Protein AF-N4UFU7-F1 (afdb_monomer_lite)

Organism: Fusarium oxysporum f. sp. cubense (strain race 1) (NCBI:txid1229664)

Sequence (137 aa):
KPHSFTDSETTKALRSRLFYPVKPLDLPCSACSAIASLGHKDTCKGASRRWIARHNAVNRAFVKALGSRPDLEVEIEPLVQQDSSLRADFAVTIGNSRYFYDIQIVAISKDSAKEDPYSTLKLYLTNISLINYLIWP

Secondary structure (DSSP, 8-state):
---PPPHHHHHHHHHHHTT-----TTSBPTTT--B--TTHHHHHHHHHHHHHHHHHHHHHHHHHHHHT-TT-EEEES-BSSTT---B-SEEEEETTEEEEE------TTSHHHHH-HHHHHHHH-SSS---------

pLDDT: mean 71.92, std 16.78, range [27.5, 94.0]

Foldseek 3Di:
DDPDDDPVRVVVVVCVVVVPDDDPLCAAAPQPRHSDDPPRNVVSVVVVVVQVVVQVVVLVVVQVVQVVDPQKDKAAQDDPDPPDPDTARMWIDHPNDIDGEHADADDCPPPVNVVPVVVVVVVVPPDDDYDDDHDDD

Structure (mmCIF, N/CA/C/O backbone):
data_AF-N4UFU7-F1
#
_entry.id   AF-N4UFU7-F1
#
loop_
_atom_site.group_PDB
_atom_site.id
_atom_site.type_symbol
_atom_site.label_atom_id
_atom_site.label_alt_id
_atom_site.label_comp_id
_atom_site.label_asym_id
_atom_site.label_entity_id
_atom_site.label_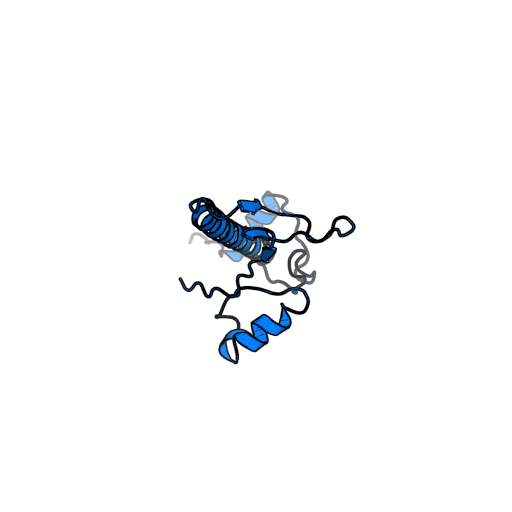seq_id
_atom_site.pdbx_PDB_ins_code
_atom_site.Cartn_x
_atom_site.Cartn_y
_atom_site.Cartn_z
_atom_site.occupancy
_atom_site.B_iso_or_equiv
_atom_site.auth_seq_id
_atom_site.auth_comp_id
_atom_site.auth_asym_id
_atom_site.auth_atom_id
_atom_site.pdbx_PDB_model_num
ATOM 1 N N . LYS A 1 1 ? 16.492 -8.832 -52.754 1.00 46.94 1 LYS A N 1
ATOM 2 C CA . LYS A 1 1 ? 16.335 -9.195 -51.322 1.00 46.94 1 LYS A CA 1
ATOM 3 C C . LYS A 1 1 ? 15.643 -8.028 -50.633 1.00 46.94 1 LYS A C 1
ATOM 5 O O . LYS A 1 1 ? 16.128 -6.920 -50.829 1.00 46.94 1 LYS A O 1
ATOM 10 N N . PRO A 1 2 ? 14.524 -8.215 -49.917 1.00 52.69 2 PRO A N 1
ATOM 11 C CA . PRO A 1 2 ? 13.937 -7.117 -49.164 1.00 52.69 2 PRO A CA 1
ATOM 12 C C . PRO A 1 2 ? 14.887 -6.784 -48.011 1.00 52.69 2 PRO A C 1
ATOM 14 O O . PRO A 1 2 ? 15.274 -7.675 -47.257 1.00 52.69 2 PRO A O 1
ATOM 17 N N . HIS A 1 3 ? 15.310 -5.527 -47.913 1.00 55.19 3 HIS A N 1
ATOM 18 C CA . HIS A 1 3 ? 16.053 -5.038 -46.758 1.00 55.19 3 HIS A CA 1
ATOM 19 C C . HIS A 1 3 ? 15.073 -4.956 -45.583 1.00 55.19 3 HIS A C 1
ATOM 21 O O . HIS A 1 3 ? 14.279 -4.022 -45.505 1.00 55.19 3 HIS A O 1
ATOM 27 N N . SER A 1 4 ? 15.067 -5.966 -44.708 1.00 71.31 4 SER A N 1
ATOM 28 C CA . SER A 1 4 ? 14.365 -5.850 -43.432 1.00 71.31 4 SER A CA 1
ATOM 29 C C . SER A 1 4 ? 15.160 -4.890 -42.560 1.00 71.31 4 SER A C 1
ATOM 31 O O . SER A 1 4 ? 16.314 -5.169 -42.229 1.00 71.31 4 SER A O 1
ATOM 33 N N . PHE A 1 5 ? 14.560 -3.760 -42.207 1.00 68.06 5 PHE A N 1
ATOM 34 C CA . PHE A 1 5 ? 15.121 -2.888 -41.186 1.00 68.06 5 PHE A CA 1
ATOM 35 C C . PHE A 1 5 ?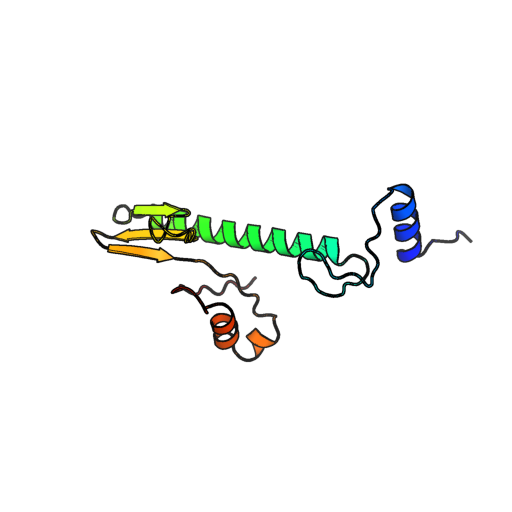 15.269 -3.664 -39.879 1.00 68.06 5 PHE A C 1
ATOM 37 O O . PHE A 1 5 ? 14.400 -4.457 -39.513 1.00 68.06 5 PHE A O 1
ATOM 44 N N . THR A 1 6 ? 16.364 -3.425 -39.168 1.00 75.62 6 THR A N 1
ATOM 45 C CA . THR A 1 6 ? 16.523 -3.940 -37.807 1.00 75.62 6 THR A CA 1
ATOM 46 C C . THR A 1 6 ? 15.490 -3.289 -36.883 1.00 75.62 6 THR A C 1
ATOM 48 O O . THR A 1 6 ? 15.051 -2.159 -37.121 1.00 75.62 6 THR A O 1
ATOM 51 N N . ASP A 1 7 ? 15.108 -3.957 -35.792 1.00 69.31 7 ASP A N 1
ATOM 52 C CA . ASP A 1 7 ? 14.133 -3.410 -34.832 1.00 69.31 7 ASP A CA 1
ATOM 53 C C . ASP A 1 7 ? 14.543 -2.021 -34.319 1.00 69.31 7 ASP A C 1
ATOM 55 O O . ASP A 1 7 ? 13.706 -1.138 -34.121 1.00 69.31 7 ASP A O 1
ATOM 59 N N . SER A 1 8 ? 15.849 -1.781 -34.184 1.00 72.38 8 SER A N 1
ATOM 60 C CA . SER A 1 8 ? 16.413 -0.481 -33.810 1.00 72.38 8 SER A CA 1
ATOM 61 C C . SER A 1 8 ? 16.126 0.609 -34.851 1.00 72.38 8 SER A C 1
ATOM 63 O O . SER A 1 8 ? 15.718 1.718 -34.493 1.00 72.38 8 SER A O 1
ATOM 65 N N . GLU A 1 9 ? 16.286 0.299 -36.139 1.00 75.81 9 GLU A N 1
ATOM 66 C CA . GLU A 1 9 ? 16.033 1.221 -37.252 1.00 75.81 9 GLU A CA 1
ATOM 67 C C . GLU A 1 9 ? 14.541 1.492 -37.429 1.00 75.81 9 GLU A C 1
ATOM 69 O O . GLU A 1 9 ? 14.139 2.652 -37.533 1.00 75.81 9 GLU A O 1
ATOM 74 N N . THR A 1 10 ? 13.711 0.449 -37.358 1.00 76.50 10 THR A N 1
ATOM 75 C CA . THR A 1 10 ? 12.248 0.572 -37.406 1.00 76.50 10 THR A CA 1
ATOM 76 C C . THR A 1 10 ? 11.744 1.447 -36.262 1.00 76.50 10 THR A C 1
ATOM 78 O O . THR A 1 10 ? 10.945 2.363 -36.466 1.00 76.50 10 THR A O 1
ATOM 81 N N . THR A 1 11 ? 12.282 1.248 -35.057 1.00 69.19 11 THR A N 1
ATOM 82 C CA . THR A 1 11 ? 11.910 2.057 -33.896 1.00 69.19 11 THR A CA 1
ATOM 83 C C . THR A 1 11 ? 12.391 3.505 -34.039 1.00 69.19 11 THR A C 1
ATOM 85 O O . THR A 1 11 ? 11.661 4.424 -33.672 1.00 69.19 11 THR A O 1
ATOM 88 N N . LYS A 1 12 ? 13.583 3.760 -34.599 1.00 68.06 12 LYS A N 1
ATOM 89 C CA . LYS A 1 12 ? 14.055 5.130 -34.894 1.00 68.06 12 LYS A CA 1
ATOM 90 C C . LYS A 1 12 ? 13.181 5.832 -35.940 1.00 68.06 12 LYS A C 1
ATOM 92 O O . LYS A 1 12 ? 12.830 6.990 -35.730 1.00 68.06 12 LYS A O 1
ATOM 97 N N . ALA A 1 13 ? 12.781 5.136 -37.003 1.00 73.00 13 ALA A N 1
ATOM 98 C CA . ALA A 1 13 ? 11.922 5.679 -38.057 1.00 73.00 13 ALA A CA 1
ATOM 99 C C . ALA A 1 13 ? 10.492 5.976 -37.566 1.00 73.00 13 ALA A C 1
ATOM 101 O O . ALA A 1 13 ? 9.894 6.988 -37.934 1.00 73.00 13 ALA A O 1
ATOM 102 N N . LEU A 1 14 ? 9.941 5.127 -36.694 1.00 69.25 14 LEU A N 1
ATOM 103 C CA . LEU A 1 14 ? 8.663 5.398 -36.029 1.00 69.25 14 LEU A CA 1
ATOM 104 C C . LEU A 1 14 ? 8.779 6.588 -35.068 1.00 69.25 14 LEU A C 1
ATOM 106 O O . LEU A 1 14 ? 7.911 7.457 -35.060 1.00 69.25 14 LEU A O 1
ATOM 110 N N . ARG A 1 15 ? 9.878 6.684 -34.310 1.00 67.50 15 ARG A N 1
ATOM 111 C CA . ARG A 1 15 ? 10.141 7.806 -33.393 1.00 67.50 15 ARG A CA 1
ATOM 112 C C . ARG A 1 15 ? 10.251 9.150 -34.112 1.00 67.50 15 ARG A C 1
ATOM 114 O O . ARG A 1 15 ? 9.698 10.125 -33.611 1.00 67.50 15 ARG A O 1
ATOM 121 N N . SER A 1 16 ? 10.912 9.206 -35.273 1.00 67.00 16 SER A N 1
ATOM 122 C CA . SER A 1 16 ? 11.008 10.439 -36.068 1.00 67.00 16 SER A CA 1
ATOM 123 C C . SER A 1 16 ? 9.663 10.851 -36.664 1.00 67.00 16 SER A C 1
ATOM 125 O O . SER A 1 16 ? 9.373 12.038 -36.746 1.00 67.00 16 SER A O 1
ATOM 127 N N . ARG A 1 17 ? 8.825 9.881 -37.055 1.00 71.12 17 ARG A N 1
ATOM 128 C CA . ARG A 1 17 ? 7.488 10.144 -37.612 1.00 71.12 17 ARG A CA 1
ATOM 129 C C . ARG A 1 17 ? 6.476 10.606 -36.567 1.00 71.12 17 ARG A C 1
ATOM 131 O O . ARG A 1 17 ? 5.613 11.412 -36.883 1.00 71.12 17 ARG A O 1
ATOM 138 N N . LEU A 1 18 ? 6.572 10.101 -35.339 1.00 69.69 18 LEU A N 1
ATOM 139 C CA . LEU A 1 18 ? 5.617 10.400 -34.268 1.00 69.69 18 LEU A CA 1
ATOM 140 C C . LEU A 1 18 ? 5.965 11.664 -33.464 1.00 69.69 18 LEU A C 1
ATOM 142 O O . LEU A 1 18 ? 5.297 11.935 -32.470 1.00 69.69 18 LEU A O 1
ATOM 146 N N . PHE A 1 19 ? 7.015 12.407 -33.847 1.00 57.56 19 PHE A N 1
ATOM 147 C CA . PHE A 1 19 ? 7.537 13.560 -33.095 1.00 57.56 19 PHE A CA 1
ATOM 148 C C . PHE A 1 19 ? 7.715 13.270 -31.597 1.00 57.56 19 PHE A C 1
ATOM 150 O O . PHE A 1 19 ? 7.531 14.143 -30.748 1.00 57.56 19 PHE A O 1
ATOM 157 N N . TYR A 1 20 ? 8.053 12.026 -31.246 1.00 58.09 20 TYR A N 1
ATOM 158 C CA . TYR A 1 20 ? 8.202 11.657 -29.847 1.00 58.09 20 TYR A CA 1
ATOM 159 C C . TYR A 1 20 ? 9.465 12.340 -29.301 1.00 58.09 20 TYR A C 1
ATOM 161 O O . TYR A 1 20 ? 10.552 12.085 -29.830 1.00 58.09 20 TYR A O 1
ATOM 169 N N . PRO A 1 21 ? 9.368 13.207 -28.274 1.00 54.56 21 PRO A N 1
ATOM 170 C CA . PRO A 1 21 ? 10.509 13.980 -27.809 1.00 54.56 21 PRO A CA 1
ATOM 171 C C . PRO A 1 21 ? 11.609 13.045 -27.297 1.00 54.56 21 PRO A C 1
ATOM 173 O O . PRO A 1 21 ? 11.436 12.315 -26.314 1.00 54.56 21 PRO A O 1
ATOM 176 N N . VAL A 1 22 ? 12.756 13.074 -27.978 1.00 56.97 22 VAL A N 1
ATOM 177 C CA . VAL A 1 22 ? 13.955 12.336 -27.583 1.00 56.97 22 VAL A CA 1
ATOM 178 C C . VAL A 1 22 ? 14.562 13.077 -26.404 1.00 56.97 22 VAL A C 1
ATOM 180 O O . VAL A 1 22 ? 15.184 14.121 -26.573 1.00 56.97 22 VAL A O 1
ATOM 183 N N . LYS A 1 23 ? 14.380 12.547 -25.193 1.00 57.06 23 LYS A N 1
ATOM 184 C CA . LYS A 1 23 ? 15.264 12.930 -24.091 1.00 57.06 23 LYS A CA 1
ATOM 185 C C . LYS A 1 23 ? 16.648 12.348 -24.437 1.00 57.06 23 LYS A C 1
ATOM 187 O O . LYS A 1 23 ? 16.693 11.143 -24.697 1.00 57.06 23 LYS A O 1
ATOM 192 N N . PRO A 1 24 ? 17.725 13.155 -24.506 1.00 59.88 24 PRO A N 1
ATOM 193 C CA . PRO A 1 24 ? 19.091 12.658 -24.656 1.00 59.88 24 PRO A CA 1
ATOM 194 C C . PRO A 1 24 ? 19.345 11.439 -23.766 1.00 59.88 24 PRO A C 1
ATOM 196 O O . PRO A 1 24 ? 18.906 11.430 -22.616 1.00 59.88 24 PRO A O 1
ATOM 199 N N . LEU A 1 25 ? 20.027 10.417 -24.291 1.00 59.16 25 LEU A N 1
ATOM 200 C CA . LEU A 1 25 ? 20.348 9.192 -23.539 1.00 59.16 25 LEU A CA 1
ATOM 201 C C . LEU A 1 25 ? 21.243 9.472 -22.321 1.00 59.16 25 LEU A C 1
ATOM 203 O O . LEU A 1 25 ? 21.246 8.700 -21.367 1.00 59.16 25 LEU A O 1
ATOM 207 N N . ASP A 1 26 ? 21.926 10.615 -22.339 1.00 61.12 26 ASP A N 1
ATOM 208 C CA . ASP A 1 26 ? 22.783 11.101 -21.259 1.00 61.12 26 ASP A CA 1
ATOM 209 C C . ASP A 1 26 ? 21.995 11.791 -20.136 1.00 61.12 26 ASP A C 1
ATOM 211 O O . ASP A 1 26 ? 22.538 12.070 -19.069 1.00 61.12 26 ASP A O 1
ATOM 215 N N . LEU A 1 27 ? 20.703 12.081 -20.346 1.00 66.44 27 LEU A N 1
ATOM 216 C CA . LEU A 1 27 ? 19.875 12.686 -19.310 1.00 66.44 27 LEU A CA 1
ATOM 217 C C . LEU A 1 27 ? 19.276 11.617 -18.395 1.00 66.44 27 LEU A C 1
ATOM 219 O O . LEU A 1 27 ? 18.687 10.641 -18.872 1.00 66.44 27 LEU A O 1
ATOM 223 N N . PRO A 1 28 ? 19.296 11.851 -17.074 1.00 68.06 28 PRO A N 1
ATOM 224 C CA . PRO A 1 28 ? 18.707 10.929 -16.127 1.00 68.06 28 PRO A CA 1
ATOM 225 C C . PRO A 1 28 ? 17.200 10.783 -16.366 1.00 68.06 28 PRO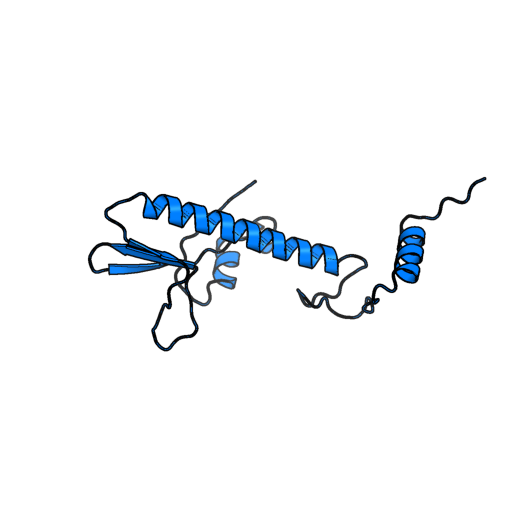 A C 1
ATOM 227 O O . PRO A 1 28 ? 16.482 11.719 -16.769 1.00 68.06 28 PRO A O 1
ATOM 230 N N . CYS A 1 29 ? 16.699 9.579 -16.108 1.00 71.00 29 CYS A N 1
ATOM 231 C CA . CYS A 1 29 ? 15.280 9.278 -16.127 1.00 71.00 29 CYS A CA 1
ATOM 232 C C . CYS A 1 29 ? 14.535 10.235 -15.189 1.00 71.00 29 CYS A C 1
ATOM 234 O O . CYS A 1 29 ? 14.895 10.387 -14.032 1.00 71.00 29 CYS A O 1
ATOM 236 N N . SER A 1 30 ? 13.449 10.857 -15.651 1.00 68.44 30 SER A N 1
ATOM 237 C CA . SER A 1 30 ? 12.667 11.772 -14.801 1.00 68.44 30 SER A CA 1
ATOM 238 C C . SER A 1 30 ? 11.908 11.070 -13.668 1.00 68.44 30 SER A C 1
ATOM 240 O O . SER A 1 30 ? 11.310 11.751 -12.850 1.00 68.44 30 SER A O 1
ATOM 242 N N . ALA A 1 31 ? 11.846 9.735 -13.676 1.00 65.38 31 ALA A N 1
ATOM 243 C CA . ALA A 1 31 ? 11.107 8.952 -12.689 1.00 65.38 31 ALA A CA 1
ATOM 244 C C . ALA A 1 31 ? 12.015 8.290 -11.640 1.00 65.38 31 ALA A C 1
ATOM 246 O O . ALA A 1 31 ? 11.601 8.157 -10.498 1.00 65.38 31 ALA A O 1
ATOM 247 N N . CYS A 1 32 ? 13.235 7.880 -12.006 1.00 68.94 32 CYS A N 1
ATOM 248 C CA . CYS A 1 32 ? 14.165 7.216 -11.081 1.00 68.94 32 CYS A CA 1
ATOM 249 C C . CYS A 1 32 ? 15.567 7.835 -11.044 1.00 68.94 32 CYS A C 1
ATOM 251 O O . CYS A 1 32 ? 16.448 7.298 -10.383 1.00 68.94 32 CYS A O 1
ATOM 253 N N . SER A 1 33 ? 15.799 8.916 -11.790 1.00 66.19 33 SER A N 1
ATOM 254 C CA . SER A 1 33 ? 17.078 9.630 -11.885 1.00 66.19 33 SER A CA 1
ATOM 255 C C . SER A 1 33 ? 18.279 8.804 -12.368 1.00 66.19 33 SER A C 1
ATOM 257 O O . SER A 1 33 ? 19.387 9.324 -12.431 1.00 66.19 33 SER A O 1
ATOM 259 N N . ALA A 1 34 ? 18.076 7.549 -12.777 1.00 70.00 34 ALA A N 1
ATOM 260 C CA . ALA A 1 34 ? 19.123 6.719 -13.358 1.00 70.00 34 ALA A CA 1
ATOM 261 C C . ALA A 1 34 ? 19.451 7.170 -14.789 1.00 70.00 34 ALA A C 1
ATOM 263 O O . ALA A 1 34 ? 18.544 7.500 -15.562 1.00 70.00 34 ALA A O 1
ATOM 264 N N . ILE A 1 35 ? 20.738 7.146 -15.149 1.00 65.44 35 ILE A N 1
ATOM 265 C CA . ILE A 1 35 ? 21.174 7.268 -16.546 1.00 65.44 35 ILE A CA 1
ATOM 266 C C . ILE A 1 35 ? 20.667 6.029 -17.280 1.00 65.44 35 ILE A C 1
ATOM 268 O O . ILE A 1 35 ? 20.855 4.896 -16.837 1.00 65.44 35 ILE A O 1
ATOM 272 N N . ALA A 1 36 ? 19.926 6.259 -18.353 1.00 59.50 36 ALA A N 1
ATOM 273 C CA . ALA A 1 36 ? 18.920 5.326 -18.816 1.00 59.50 36 ALA A CA 1
ATOM 274 C C . ALA A 1 36 ? 19.072 5.062 -20.316 1.00 59.50 36 ALA A C 1
ATOM 276 O O . ALA A 1 36 ? 19.039 5.982 -21.128 1.00 59.50 36 ALA A O 1
ATOM 277 N N . SER A 1 37 ? 19.188 3.788 -20.693 1.00 65.25 37 SER A N 1
ATOM 278 C CA . SER A 1 37 ? 19.250 3.357 -22.091 1.00 65.25 37 SER A CA 1
ATOM 279 C C . SER A 1 37 ? 17.901 3.516 -22.819 1.00 65.25 37 SER A C 1
ATOM 281 O O . SER A 1 37 ? 16.857 3.812 -22.225 1.00 65.25 37 SER A O 1
ATOM 283 N N . LEU A 1 38 ? 17.909 3.325 -24.144 1.00 64.19 38 LEU A N 1
ATOM 284 C CA . LEU A 1 38 ? 16.716 3.401 -24.997 1.00 64.19 38 LEU A CA 1
ATOM 285 C C . LEU A 1 38 ? 15.555 2.555 -24.438 1.00 64.19 38 LEU A C 1
ATOM 287 O O . LEU A 1 38 ? 15.704 1.362 -24.203 1.00 64.19 38 LEU A O 1
ATOM 291 N N . GLY A 1 39 ? 14.377 3.168 -24.268 1.00 64.25 39 GLY A N 1
ATOM 292 C CA . GLY A 1 39 ? 13.162 2.489 -23.785 1.00 64.25 39 GLY A CA 1
ATOM 293 C C . GLY A 1 39 ? 13.014 2.409 -22.259 1.00 64.25 39 GLY A C 1
ATOM 294 O O . GLY A 1 39 ? 11.950 2.041 -21.766 1.00 64.25 39 GLY A O 1
ATOM 295 N N . HIS A 1 40 ? 14.019 2.830 -21.485 1.00 73.19 40 HIS A N 1
ATOM 296 C CA . HIS A 1 40 ? 13.959 2.799 -20.022 1.00 73.19 40 HIS A CA 1
ATOM 297 C C . HIS A 1 40 ? 12.821 3.650 -19.439 1.00 73.19 40 HIS A C 1
ATOM 299 O O . HIS A 1 40 ? 12.184 3.230 -18.481 1.00 73.19 40 HIS A O 1
ATOM 305 N N . LYS A 1 41 ? 12.537 4.841 -19.988 1.00 68.75 41 LYS A N 1
ATOM 306 C CA . LYS A 1 41 ? 11.530 5.760 -19.419 1.00 68.75 41 LYS A CA 1
ATOM 307 C C . LYS A 1 41 ? 10.131 5.137 -19.377 1.00 68.75 41 LYS A C 1
ATOM 309 O O . LYS A 1 41 ? 9.432 5.288 -18.376 1.00 68.75 41 LYS A O 1
ATOM 314 N N . ASP A 1 42 ? 9.740 4.429 -20.433 1.00 71.75 42 ASP A N 1
ATOM 315 C CA . ASP A 1 42 ? 8.424 3.789 -20.524 1.00 71.75 42 ASP A CA 1
ATOM 316 C C . ASP A 1 42 ? 8.356 2.555 -19.617 1.00 71.75 42 ASP A C 1
ATOM 318 O O . ASP A 1 42 ? 7.392 2.393 -18.866 1.00 71.75 42 ASP A O 1
ATOM 322 N N . THR A 1 43 ? 9.431 1.761 -19.572 1.00 71.50 43 THR A N 1
ATOM 323 C CA . THR A 1 43 ? 9.571 0.631 -18.642 1.00 71.50 43 THR A CA 1
ATOM 324 C C . THR A 1 43 ? 9.554 1.081 -17.179 1.00 71.50 43 THR A C 1
ATOM 326 O O . THR A 1 43 ? 8.861 0.485 -16.360 1.00 71.50 43 THR A O 1
ATOM 329 N N . CYS A 1 44 ? 10.257 2.164 -16.843 1.00 70.00 44 CYS A N 1
ATOM 330 C CA . CYS A 1 44 ? 10.334 2.730 -15.498 1.00 70.00 44 CYS A CA 1
ATOM 331 C C . CYS A 1 44 ? 8.971 3.269 -15.039 1.00 70.00 44 CYS A C 1
ATOM 333 O O . CYS A 1 44 ? 8.493 2.919 -13.959 1.00 70.00 44 CYS A O 1
ATOM 335 N N . LYS A 1 45 ? 8.280 4.039 -15.892 1.00 74.31 45 LYS A N 1
ATOM 336 C CA . LYS A 1 45 ? 6.900 4.480 -15.627 1.00 74.31 45 LYS A CA 1
ATOM 337 C C . LYS A 1 45 ? 5.948 3.294 -15.468 1.00 74.31 45 LYS A C 1
ATOM 339 O O . LYS A 1 45 ? 5.113 3.297 -14.567 1.00 74.31 45 LYS A O 1
ATOM 344 N N . GLY A 1 46 ? 6.075 2.278 -16.321 1.00 73.19 46 GLY A N 1
ATOM 345 C CA . GLY A 1 46 ? 5.292 1.047 -16.230 1.00 73.19 46 GLY A CA 1
ATOM 346 C C . GLY A 1 46 ? 5.530 0.301 -14.916 1.00 73.19 46 GLY A C 1
ATOM 347 O O . GLY A 1 46 ? 4.573 -0.125 -14.273 1.00 73.19 46 GLY A O 1
ATOM 348 N N . ALA A 1 47 ? 6.784 0.193 -14.476 1.00 74.88 47 ALA A N 1
ATOM 349 C CA . ALA A 1 47 ? 7.149 -0.425 -13.206 1.00 74.88 47 ALA A CA 1
ATOM 350 C C . ALA A 1 47 ? 6.550 0.328 -12.008 1.00 74.88 47 ALA A C 1
ATOM 352 O O . ALA A 1 47 ? 5.957 -0.310 -11.139 1.00 74.88 47 ALA A O 1
ATOM 353 N N . SER A 1 48 ? 6.622 1.663 -12.006 1.00 74.62 48 SER A N 1
ATOM 354 C CA . SER A 1 48 ? 5.999 2.509 -10.977 1.00 74.62 48 SER A CA 1
ATOM 355 C C . SER A 1 48 ? 4.480 2.313 -10.922 1.00 74.62 48 SER A C 1
ATOM 357 O O . SER A 1 48 ? 3.940 2.004 -9.862 1.00 74.62 48 SER A O 1
ATOM 359 N N . ARG A 1 49 ? 3.785 2.360 -12.068 1.00 77.31 49 ARG A N 1
ATOM 360 C CA . ARG A 1 49 ? 2.332 2.106 -12.132 1.00 77.31 49 ARG A CA 1
ATOM 361 C C . ARG A 1 49 ? 1.958 0.724 -11.602 1.00 77.31 49 ARG A C 1
ATOM 363 O O . ARG A 1 49 ? 0.986 0.593 -10.867 1.00 77.31 49 ARG A O 1
ATOM 370 N N . ARG A 1 50 ? 2.729 -0.310 -11.957 1.00 80.19 50 ARG A N 1
ATOM 371 C CA . ARG A 1 50 ? 2.514 -1.676 -11.455 1.00 80.19 50 ARG A CA 1
ATOM 372 C C . ARG A 1 50 ? 2.755 -1.775 -9.951 1.00 80.19 50 ARG A C 1
ATOM 374 O O . ARG A 1 50 ? 2.038 -2.511 -9.285 1.00 80.19 50 ARG A O 1
ATOM 381 N N . TRP A 1 51 ? 3.749 -1.062 -9.423 1.00 81.19 51 TRP A N 1
ATOM 382 C CA . TRP A 1 51 ? 3.993 -1.001 -7.984 1.00 81.19 51 TRP A CA 1
ATOM 383 C C . TRP A 1 51 ? 2.809 -0.361 -7.249 1.00 81.19 51 TRP A C 1
ATOM 385 O O . TRP A 1 51 ? 2.273 -1.002 -6.351 1.00 81.19 51 TRP A O 1
ATOM 395 N N . ILE A 1 52 ? 2.320 0.798 -7.709 1.00 81.75 52 ILE A N 1
ATOM 396 C CA . ILE A 1 52 ? 1.133 1.468 -7.141 1.00 81.75 52 ILE A CA 1
ATOM 397 C C . ILE A 1 52 ? -0.093 0.551 -7.216 1.00 81.75 52 ILE A C 1
ATOM 399 O O . ILE A 1 52 ? -0.824 0.395 -6.246 1.00 81.75 52 ILE A O 1
ATOM 403 N N . ALA A 1 53 ? -0.317 -0.107 -8.357 1.00 83.75 53 ALA A N 1
ATOM 404 C CA . ALA A 1 53 ? -1.450 -1.013 -8.522 1.00 83.75 53 ALA A CA 1
ATOM 405 C C . ALA A 1 53 ? -1.414 -2.186 -7.529 1.00 83.75 53 ALA A C 1
ATOM 407 O O . ALA A 1 53 ? -2.457 -2.549 -6.986 1.00 83.75 53 ALA A O 1
ATOM 408 N N . ARG A 1 54 ? -0.22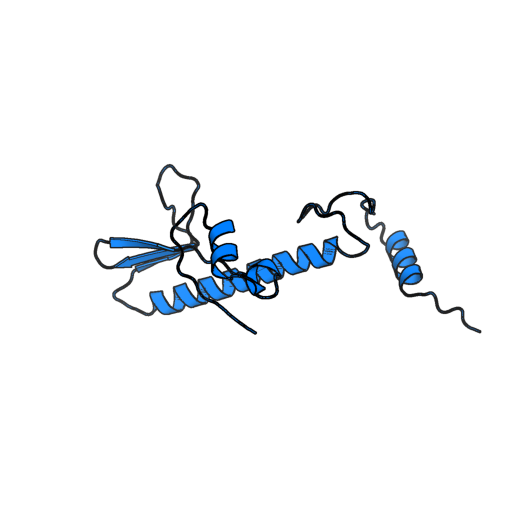7 -2.759 -7.277 1.00 84.31 54 ARG A N 1
ATOM 409 C CA . ARG A 1 54 ? -0.043 -3.811 -6.266 1.00 84.31 54 ARG A CA 1
ATOM 410 C C . ARG A 1 54 ? -0.273 -3.278 -4.858 1.00 84.31 54 ARG A C 1
ATOM 412 O O . ARG A 1 54 ? -1.017 -3.904 -4.116 1.00 84.31 54 ARG A O 1
ATOM 419 N N . HIS A 1 55 ? 0.314 -2.132 -4.518 1.00 87.50 55 HIS A N 1
ATOM 420 C CA . HIS A 1 55 ? 0.135 -1.493 -3.211 1.00 87.50 55 HIS A CA 1
ATOM 421 C C . HIS A 1 55 ? -1.348 -1.238 -2.930 1.00 87.50 55 HIS A C 1
ATOM 423 O O . HIS A 1 55 ? -1.886 -1.777 -1.967 1.00 87.50 55 HIS A O 1
ATOM 429 N N . ASN A 1 56 ? -2.055 -0.605 -3.866 1.00 88.62 56 ASN A N 1
ATOM 430 C CA . ASN A 1 56 ? -3.489 -0.353 -3.748 1.00 88.62 56 ASN A CA 1
ATOM 431 C C . ASN A 1 56 ? -4.317 -1.643 -3.644 1.00 88.62 56 ASN A C 1
ATOM 433 O O . ASN A 1 56 ? -5.344 -1.667 -2.970 1.00 88.62 56 ASN A O 1
ATOM 437 N N . ALA A 1 57 ? -3.923 -2.716 -4.337 1.00 88.31 57 ALA A N 1
ATOM 438 C CA . ALA A 1 57 ? -4.612 -4.001 -4.237 1.00 88.31 57 ALA A CA 1
ATOM 439 C C . ALA A 1 57 ? -4.449 -4.628 -2.846 1.00 88.31 57 ALA A C 1
ATOM 441 O O . ALA A 1 57 ? -5.432 -5.108 -2.286 1.00 88.31 57 ALA A O 1
ATOM 442 N N . VAL A 1 58 ? -3.239 -4.572 -2.286 1.00 89.12 58 VAL A N 1
ATOM 443 C CA . VAL A 1 58 ? -2.938 -5.056 -0.935 1.00 89.12 58 VAL A CA 1
ATOM 444 C C . VAL A 1 58 ? -3.658 -4.209 0.114 1.00 89.12 58 VAL A C 1
ATOM 446 O O . VAL A 1 58 ? -4.342 -4.772 0.965 1.00 89.12 58 VAL A O 1
ATOM 449 N N . ASN A 1 59 ? -3.610 -2.877 0.005 1.00 91.50 59 ASN A N 1
ATOM 450 C CA . ASN A 1 59 ? -4.311 -1.977 0.923 1.00 91.50 59 ASN A CA 1
ATOM 451 C C . ASN A 1 59 ? -5.823 -2.260 0.944 1.00 91.50 59 ASN A C 1
ATOM 453 O O . ASN A 1 59 ? -6.409 -2.513 1.994 1.00 91.50 59 ASN A O 1
ATOM 457 N N . ARG A 1 60 ? -6.454 -2.370 -0.235 1.00 91.94 60 ARG A N 1
ATOM 458 C CA . ARG A 1 60 ? -7.876 -2.746 -0.335 1.00 91.94 60 ARG A CA 1
ATOM 459 C C . ARG A 1 60 ? -8.185 -4.105 0.291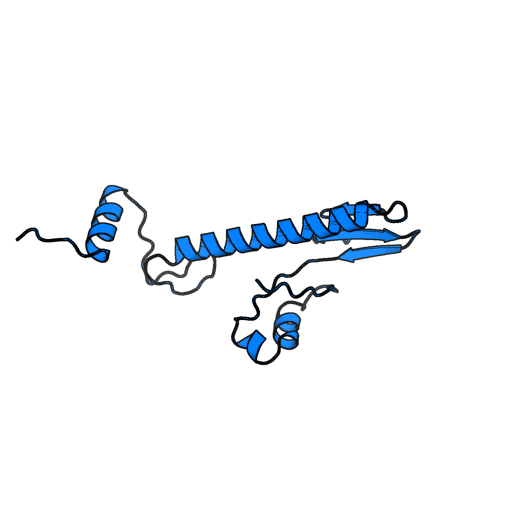 1.00 91.94 60 ARG A C 1
ATOM 461 O O . ARG A 1 60 ? -9.262 -4.267 0.860 1.00 91.94 60 ARG A O 1
ATOM 468 N N . ALA A 1 61 ? -7.287 -5.081 0.164 1.00 92.38 61 ALA A N 1
ATOM 469 C CA . ALA A 1 61 ? -7.482 -6.397 0.763 1.00 92.38 61 ALA A CA 1
ATOM 470 C C . ALA A 1 61 ? -7.472 -6.320 2.298 1.00 92.38 61 ALA A C 1
ATOM 472 O O . ALA A 1 61 ? -8.373 -6.875 2.926 1.00 92.38 61 ALA A O 1
ATOM 473 N N . PHE A 1 62 ? -6.526 -5.580 2.888 1.00 91.69 62 PHE A N 1
ATOM 474 C CA . PHE A 1 62 ? -6.476 -5.355 4.335 1.00 91.69 62 PHE A CA 1
ATOM 475 C C . PHE A 1 62 ? -7.702 -4.613 4.840 1.00 91.69 62 PHE A C 1
ATOM 477 O O . PHE A 1 62 ? -8.373 -5.103 5.745 1.00 91.69 62 PHE A O 1
ATOM 484 N N . VAL A 1 63 ? -8.047 -3.488 4.216 1.00 92.56 63 VAL A N 1
ATOM 485 C CA . VAL A 1 63 ? -9.216 -2.695 4.605 1.00 92.56 63 VAL A CA 1
ATOM 486 C C . VAL A 1 63 ? -10.494 -3.527 4.529 1.00 92.56 63 VAL A C 1
ATOM 488 O O . VAL A 1 63 ? -11.306 -3.488 5.447 1.00 92.56 63 VAL A O 1
ATOM 491 N N . LYS A 1 64 ? -10.666 -4.337 3.478 1.00 94.00 64 LYS A N 1
ATOM 492 C CA . LYS A 1 64 ? -11.832 -5.218 3.345 1.00 94.00 64 LYS A CA 1
ATOM 493 C C . LYS A 1 64 ? -11.863 -6.310 4.416 1.00 94.00 64 LYS A C 1
ATOM 495 O O . LYS A 1 64 ? -12.927 -6.592 4.959 1.00 94.00 64 LYS A O 1
ATOM 500 N N . ALA A 1 65 ? -10.725 -6.941 4.701 1.00 92.94 65 ALA A N 1
ATOM 501 C CA . ALA A 1 65 ? -10.640 -7.992 5.710 1.00 92.94 65 ALA A CA 1
ATOM 502 C C . ALA A 1 65 ? -10.905 -7.438 7.117 1.00 92.94 65 ALA A C 1
ATOM 504 O O . ALA A 1 65 ? -11.707 -7.995 7.861 1.00 92.94 65 ALA A O 1
ATOM 505 N N . LEU A 1 66 ? -10.286 -6.311 7.460 1.00 91.69 66 LEU A N 1
ATOM 506 C CA . LEU A 1 66 ? -10.434 -5.669 8.763 1.00 91.69 66 LEU A CA 1
ATOM 507 C C . LEU A 1 66 ? -11.815 -5.026 8.924 1.00 91.69 66 LEU A C 1
ATOM 509 O O . LEU A 1 66 ? -12.432 -5.193 9.964 1.00 91.69 66 LEU A O 1
ATOM 513 N N . GLY A 1 67 ? -12.353 -4.393 7.881 1.00 90.81 67 GLY A N 1
ATOM 514 C CA . GLY A 1 67 ? -13.695 -3.806 7.899 1.00 90.81 67 GLY A CA 1
ATOM 515 C C . GLY A 1 67 ? -14.830 -4.835 7.918 1.00 90.81 67 GLY A C 1
ATOM 516 O O . GLY A 1 67 ? -15.974 -4.478 8.172 1.00 90.81 67 GLY A O 1
ATOM 517 N N . SER A 1 68 ? -14.543 -6.119 7.669 1.00 91.88 68 SER A N 1
ATOM 518 C CA . SER A 1 68 ? -15.530 -7.194 7.852 1.00 91.88 68 SER A CA 1
ATOM 519 C C . SER A 1 68 ? -15.781 -7.538 9.325 1.00 91.88 68 SER A C 1
ATOM 521 O O . SER A 1 68 ? -16.741 -8.242 9.641 1.00 91.88 68 SER A O 1
ATOM 523 N N . ARG A 1 69 ? -14.925 -7.047 10.227 1.00 91.88 69 ARG A N 1
ATOM 524 C CA . ARG A 1 69 ? -15.026 -7.271 11.662 1.00 91.88 69 ARG A CA 1
ATOM 525 C C . ARG A 1 69 ? -15.815 -6.137 12.327 1.00 91.88 69 ARG A C 1
ATOM 527 O O . ARG A 1 69 ? -15.404 -4.988 12.212 1.00 91.88 69 ARG A O 1
ATOM 534 N N . PRO A 1 70 ? -16.910 -6.434 13.048 1.00 89.06 70 PRO A N 1
ATOM 535 C CA . PRO A 1 70 ? -17.761 -5.406 13.650 1.00 89.06 70 PRO A CA 1
ATOM 536 C C . PRO A 1 70 ? -17.122 -4.715 14.863 1.00 89.06 70 PRO A C 1
ATOM 538 O O . PRO A 1 70 ? -17.597 -3.669 15.287 1.00 89.06 70 PRO A O 1
ATOM 541 N N . ASP A 1 71 ? -16.076 -5.306 15.444 1.00 91.88 71 ASP A N 1
ATOM 542 C CA . ASP A 1 71 ? -15.326 -4.755 16.575 1.00 91.88 71 ASP A CA 1
ATOM 543 C C . ASP A 1 71 ? -14.236 -3.753 16.161 1.00 91.88 71 ASP A C 1
ATOM 545 O O . ASP A 1 71 ? -13.613 -3.140 17.028 1.00 91.88 71 ASP A O 1
ATOM 549 N N . LEU A 1 72 ? -14.000 -3.596 14.854 1.00 92.31 72 LEU A N 1
ATOM 550 C CA . LEU A 1 72 ? -12.960 -2.739 14.298 1.00 92.31 72 LEU A CA 1
ATOM 551 C C . LEU A 1 72 ? -13.579 -1.621 13.461 1.00 92.31 72 LEU A C 1
ATOM 553 O O . LEU A 1 72 ? -14.384 -1.869 12.566 1.00 92.31 72 LEU A O 1
ATOM 557 N N . GLU A 1 73 ? -13.126 -0.393 13.688 1.00 93.50 73 GLU A N 1
ATOM 558 C CA . GLU A 1 73 ? -13.386 0.721 12.778 1.00 93.50 73 GLU A CA 1
ATOM 559 C C . GLU A 1 73 ? -12.137 0.961 11.930 1.00 93.50 73 GLU A C 1
ATOM 561 O O . GLU A 1 73 ? -11.041 1.135 12.464 1.00 93.50 73 GLU A O 1
ATOM 566 N N . VAL A 1 74 ? -12.286 0.930 10.606 1.00 93.38 74 VAL A N 1
ATOM 567 C CA . VAL A 1 74 ? -11.168 1.062 9.666 1.00 93.38 74 VAL A CA 1
ATOM 568 C C . VAL A 1 74 ?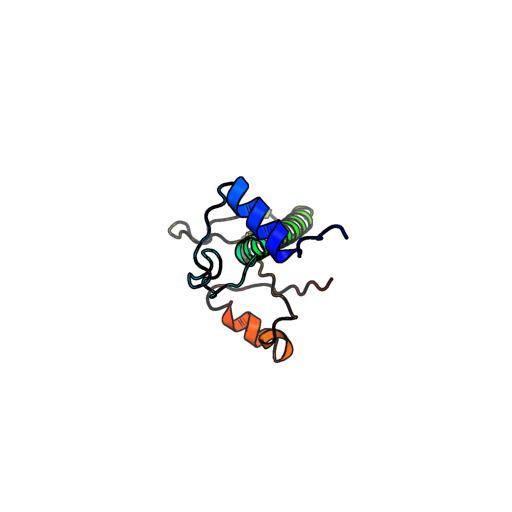 -11.324 2.341 8.858 1.00 93.38 74 VAL A C 1
ATOM 570 O O . VAL A 1 74 ? -12.328 2.529 8.174 1.00 93.38 74 VAL A O 1
ATOM 573 N N . GLU A 1 75 ? -10.304 3.194 8.894 1.00 92.56 75 GLU A N 1
ATOM 574 C CA . GLU A 1 75 ? -10.242 4.444 8.135 1.00 92.56 75 GLU A CA 1
ATOM 575 C C . GLU A 1 75 ? -9.108 4.365 7.106 1.00 92.56 75 GLU A C 1
ATOM 577 O O . GLU A 1 75 ? -7.999 3.948 7.434 1.00 92.56 75 GLU A O 1
ATOM 582 N N . ILE A 1 76 ? -9.377 4.753 5.859 1.00 92.38 76 ILE A N 1
ATOM 583 C CA . ILE A 1 76 ? -8.397 4.742 4.761 1.00 92.38 76 ILE A CA 1
ATOM 584 C C . ILE A 1 76 ? -7.764 6.126 4.643 1.00 92.38 76 ILE A C 1
ATOM 586 O O . ILE A 1 76 ? -8.473 7.128 4.708 1.00 92.38 76 ILE A O 1
ATOM 590 N N . GLU A 1 77 ? -6.450 6.181 4.428 1.00 90.50 77 GLU A N 1
ATOM 591 C CA . GLU A 1 77 ? -5.691 7.434 4.331 1.00 90.50 77 GLU A CA 1
ATOM 592 C C . GLU A 1 77 ? -5.962 8.449 5.466 1.00 90.50 77 GLU A C 1
ATOM 594 O O . GLU A 1 77 ? -6.243 9.625 5.202 1.00 90.50 77 GLU A O 1
ATOM 599 N N . PRO A 1 78 ? -5.906 8.048 6.746 1.00 91.25 78 PRO A N 1
ATOM 600 C CA . PRO A 1 78 ? -6.114 8.974 7.846 1.00 91.25 78 PRO A CA 1
ATOM 601 C C . PRO A 1 78 ? -4.913 9.899 8.053 1.00 91.25 78 PRO A C 1
ATOM 603 O O . PRO A 1 78 ? -3.758 9.524 7.838 1.00 91.25 78 PRO A O 1
ATOM 606 N N . LEU A 1 79 ? -5.181 11.099 8.566 1.00 89.25 79 LEU A N 1
ATOM 607 C CA . LEU A 1 79 ? -4.139 11.977 9.102 1.00 89.25 79 LEU A CA 1
ATOM 608 C C . LEU A 1 79 ? -3.602 11.384 10.410 1.00 89.25 79 LEU A C 1
ATOM 610 O O . LEU A 1 79 ? -4.377 11.106 11.326 1.00 89.25 79 LEU A O 1
ATOM 614 N N . VAL A 1 80 ? -2.283 11.197 10.504 1.00 83.62 80 VAL A N 1
ATOM 615 C CA . VAL A 1 80 ? -1.649 10.633 11.712 1.00 83.62 80 VAL A CA 1
ATOM 616 C C . VAL A 1 80 ? -1.629 11.656 12.848 1.00 83.62 80 VAL A C 1
ATOM 618 O O . VAL A 1 80 ? -1.863 11.315 14.006 1.00 83.62 80 VAL A O 1
ATOM 621 N N . GLN A 1 81 ? -1.401 12.927 12.516 1.00 80.56 81 GLN A N 1
ATOM 622 C CA . GLN A 1 81 ? -1.507 14.066 13.428 1.00 80.56 81 GLN A CA 1
ATOM 623 C C . GLN A 1 81 ? -2.230 15.212 12.716 1.00 80.56 81 GLN A C 1
ATOM 625 O O . GLN A 1 81 ? -1.976 15.448 11.533 1.00 80.56 81 GLN A O 1
ATOM 630 N N . GLN A 1 82 ? -3.104 15.928 13.434 1.00 72.06 82 GLN A N 1
ATOM 631 C CA . GLN A 1 82 ? -3.945 17.003 12.879 1.00 72.06 82 GLN A CA 1
ATOM 632 C C . GLN A 1 82 ? -3.140 18.135 12.217 1.00 72.06 82 GLN A C 1
ATOM 634 O O . GLN A 1 82 ? -3.609 18.700 11.234 1.00 72.06 82 GLN A O 1
ATOM 639 N N . ASP A 1 83 ? -1.913 18.388 12.681 1.00 71.25 83 ASP A N 1
ATOM 640 C CA . ASP A 1 83 ? -1.033 19.442 12.152 1.00 71.25 83 ASP A CA 1
ATOM 641 C C . ASP A 1 83 ? 0.041 18.920 11.180 1.00 71.25 83 ASP A C 1
ATOM 643 O O . ASP A 1 83 ? 0.907 19.669 10.727 1.00 71.25 83 ASP A O 1
ATOM 647 N N . SER A 1 84 ? 0.013 17.626 10.850 1.00 74.62 84 SER A N 1
ATOM 648 C CA . SER A 1 84 ? 0.985 17.006 9.946 1.00 74.62 84 SER A CA 1
ATOM 649 C C . SER A 1 84 ? 0.395 16.778 8.557 1.00 74.62 84 SER A C 1
ATOM 651 O O . SER A 1 84 ? -0.772 16.424 8.410 1.00 74.62 84 SER A O 1
ATOM 653 N N . SER A 1 85 ? 1.226 16.878 7.520 1.00 79.94 85 SER A N 1
ATOM 654 C CA . SER A 1 85 ? 0.882 16.394 6.175 1.00 79.94 85 SER A CA 1
ATOM 655 C C . SER A 1 85 ? 0.971 14.869 6.045 1.00 79.94 85 SER A C 1
ATOM 657 O O . SER A 1 85 ? 0.778 14.331 4.953 1.00 79.94 85 SER A O 1
ATOM 659 N N . LEU A 1 86 ? 1.298 14.167 7.134 1.00 82.62 86 LEU A N 1
ATOM 660 C CA . LEU A 1 86 ? 1.584 12.747 7.109 1.00 82.62 86 LEU A CA 1
ATOM 661 C C . LEU A 1 86 ? 0.287 11.942 7.187 1.00 82.62 86 LEU A C 1
ATOM 663 O O . LEU A 1 86 ? -0.504 12.063 8.128 1.00 82.62 86 LEU A O 1
ATOM 667 N N . ARG A 1 87 ? 0.088 11.107 6.170 1.00 85.06 87 ARG A N 1
ATOM 668 C CA . ARG A 1 87 ? -1.063 10.222 6.032 1.00 85.06 87 ARG A CA 1
ATOM 669 C C . ARG A 1 87 ? -0.576 8.787 6.006 1.00 85.06 87 ARG A C 1
ATOM 671 O O . ARG A 1 87 ? 0.320 8.483 5.224 1.00 85.06 87 ARG A O 1
ATOM 678 N N . ALA A 1 88 ? -1.158 7.962 6.867 1.00 89.06 88 ALA A N 1
ATOM 679 C CA . ALA A 1 88 ? -0.920 6.525 6.844 1.00 89.06 88 ALA A CA 1
ATOM 680 C C . ALA A 1 88 ? -1.780 5.874 5.754 1.00 89.06 88 ALA A C 1
ATOM 682 O O . ALA A 1 88 ? -2.803 6.445 5.385 1.00 89.06 88 ALA A O 1
ATOM 683 N N . ASP A 1 89 ? -1.440 4.678 5.280 1.00 90.06 89 ASP A N 1
ATOM 684 C CA . ASP A 1 89 ? -2.283 3.960 4.308 1.00 90.06 89 ASP A CA 1
ATOM 685 C C . ASP A 1 89 ? -3.675 3.618 4.867 1.00 90.06 89 ASP A C 1
ATOM 687 O O . ASP A 1 89 ? -4.688 3.761 4.169 1.00 90.06 89 ASP A O 1
ATOM 691 N N . PHE A 1 90 ? -3.742 3.182 6.128 1.00 92.12 90 PHE A N 1
ATOM 692 C CA . PHE A 1 90 ? -4.993 2.983 6.859 1.00 92.12 90 PHE A CA 1
ATOM 693 C C . PHE A 1 90 ? -4.788 3.057 8.380 1.00 92.12 90 PHE A C 1
ATOM 695 O O . PHE A 1 90 ? -3.679 2.910 8.896 1.00 92.12 90 PHE A O 1
ATOM 702 N N . ALA A 1 91 ? -5.872 3.270 9.124 1.00 92.94 91 ALA A N 1
ATOM 703 C CA . ALA A 1 91 ? -5.908 3.114 10.572 1.00 92.94 91 ALA A CA 1
ATOM 704 C C . ALA A 1 91 ? -6.998 2.138 10.988 1.00 92.94 91 ALA A C 1
ATOM 706 O O . ALA A 1 91 ? -8.019 1.997 10.317 1.00 92.94 91 ALA A O 1
ATOM 707 N N . VAL A 1 92 ? -6.767 1.494 12.126 1.00 93.31 92 VAL A N 1
ATOM 708 C CA . VAL A 1 92 ? -7.734 0.626 12.789 1.00 93.31 92 VAL A CA 1
ATOM 709 C C . VAL A 1 92 ? -7.945 1.137 14.203 1.00 93.31 92 VAL A C 1
ATOM 711 O O . VAL A 1 92 ? -6.984 1.294 14.960 1.00 93.31 92 VAL A O 1
ATOM 714 N N . THR A 1 93 ? -9.198 1.368 14.566 1.00 93.38 93 THR A N 1
ATOM 715 C CA . THR A 1 93 ? -9.606 1.704 15.927 1.00 93.38 93 THR A CA 1
ATOM 716 C C . THR A 1 93 ? -10.202 0.468 16.585 1.00 93.38 93 THR A C 1
ATOM 718 O O . THR A 1 93 ? -11.098 -0.174 16.036 1.00 93.38 93 THR A O 1
ATOM 721 N N . ILE A 1 94 ? -9.679 0.130 17.763 1.00 92.69 94 ILE A N 1
ATOM 722 C CA . ILE A 1 94 ? -10.133 -0.973 18.611 1.00 92.69 94 ILE A CA 1
ATOM 723 C C . ILE A 1 94 ? -10.442 -0.385 19.985 1.00 92.69 94 ILE A C 1
ATOM 725 O O . ILE A 1 94 ? -9.534 0.013 20.720 1.00 92.69 94 ILE A O 1
ATOM 729 N N . GLY A 1 95 ? -11.727 -0.288 20.329 1.00 88.88 95 GLY A N 1
ATOM 730 C CA . GLY A 1 95 ? -12.156 0.437 21.527 1.00 88.88 95 GLY A CA 1
ATOM 731 C C . GLY A 1 95 ? -11.690 1.897 21.487 1.00 88.88 95 GLY A C 1
ATOM 732 O O . GLY A 1 95 ? -12.025 2.625 20.561 1.00 88.88 95 GLY A O 1
ATOM 733 N N . ASN A 1 96 ? -10.877 2.312 22.464 1.00 89.44 96 ASN A N 1
ATOM 734 C CA . ASN A 1 96 ? -10.322 3.673 22.535 1.00 89.44 96 ASN A CA 1
ATOM 735 C C . ASN A 1 96 ? -8.910 3.797 21.939 1.00 89.44 96 ASN A C 1
ATOM 737 O O . ASN A 1 96 ? -8.305 4.868 22.005 1.00 89.44 96 ASN A O 1
ATOM 741 N N . SER A 1 97 ? -8.344 2.713 21.411 1.00 91.12 97 SER A N 1
ATOM 742 C CA . SER A 1 97 ? -6.989 2.707 20.863 1.00 91.12 97 SER A CA 1
ATOM 743 C C . SER A 1 97 ? -7.031 2.743 19.345 1.00 91.12 97 SER A C 1
ATOM 745 O O . SER A 1 97 ? -7.709 1.935 18.715 1.00 91.12 97 SER A O 1
ATOM 747 N N . ARG A 1 98 ? -6.277 3.672 18.757 1.00 91.69 98 ARG A N 1
ATOM 748 C CA . ARG A 1 98 ? -6.162 3.842 17.310 1.00 91.69 98 ARG A CA 1
ATOM 749 C C . ARG A 1 98 ? -4.744 3.517 16.863 1.00 91.69 98 ARG A C 1
ATOM 751 O O . ARG A 1 98 ? -3.782 4.070 17.393 1.00 91.69 98 ARG A O 1
ATOM 758 N N . TYR A 1 99 ? -4.631 2.635 15.881 1.00 91.50 99 TYR A N 1
ATOM 759 C CA . TYR A 1 99 ? -3.368 2.174 15.317 1.00 91.50 99 TYR A CA 1
ATOM 760 C C . TYR A 1 99 ? -3.277 2.599 13.859 1.00 91.50 99 TYR A C 1
ATOM 762 O O . TYR A 1 99 ? -4.244 2.455 13.116 1.00 91.50 99 TYR A O 1
ATOM 770 N N . PHE A 1 100 ? -2.120 3.115 13.457 1.00 90.88 100 PHE A N 1
ATOM 771 C CA . PHE A 1 100 ? -1.843 3.546 12.090 1.00 90.88 100 PHE A CA 1
ATOM 772 C C . PHE A 1 100 ? -0.918 2.540 11.418 1.00 90.88 100 PHE A C 1
ATOM 774 O O . PHE A 1 100 ? 0.027 2.055 12.045 1.00 90.88 100 PHE A O 1
ATOM 781 N N . TYR A 1 101 ? -1.195 2.242 10.155 1.00 88.81 101 TYR A N 1
ATOM 782 C CA . TYR A 1 101 ? -0.450 1.278 9.367 1.00 88.81 101 TYR A CA 1
ATOM 783 C C . TYR A 1 101 ? -0.127 1.867 8.003 1.00 88.81 101 TYR A C 1
ATOM 785 O O . TYR A 1 101 ? -1.017 2.327 7.289 1.00 88.81 101 TYR A O 1
ATOM 793 N N . ASP A 1 102 ? 1.144 1.781 7.638 1.00 86.12 102 ASP A N 1
ATOM 794 C CA . ASP A 1 102 ? 1.583 1.904 6.256 1.00 86.12 102 ASP A CA 1
ATOM 795 C C . ASP A 1 102 ? 1.741 0.504 5.645 1.00 86.12 102 ASP A C 1
ATOM 797 O O . ASP A 1 102 ? 1.746 -0.515 6.339 1.00 86.12 102 ASP A O 1
ATOM 801 N N . ILE A 1 103 ? 1.868 0.417 4.331 1.00 84.19 103 ILE A N 1
ATOM 802 C CA . ILE A 1 103 ? 2.150 -0.816 3.608 1.00 84.19 103 ILE A CA 1
ATOM 803 C C . ILE A 1 103 ? 3.331 -0.548 2.694 1.00 84.19 103 ILE A C 1
ATOM 805 O O . ILE A 1 103 ? 3.290 0.310 1.813 1.00 84.19 103 ILE A O 1
ATOM 809 N N . GLN A 1 104 ? 4.374 -1.363 2.827 1.00 77.25 104 GLN A N 1
ATOM 810 C CA . GLN A 1 104 ? 5.513 -1.302 1.927 1.00 77.25 104 GLN A CA 1
ATOM 811 C C . GLN A 1 104 ? 5.704 -2.612 1.167 1.00 77.25 104 GLN A C 1
ATOM 813 O O . GLN A 1 104 ? 5.920 -3.672 1.748 1.00 77.25 104 GLN A O 1
ATOM 818 N N . ILE A 1 105 ? 5.677 -2.529 -0.167 1.00 74.69 105 ILE A N 1
ATOM 819 C CA . ILE A 1 105 ? 5.979 -3.666 -1.042 1.00 74.69 105 ILE A CA 1
ATOM 820 C C . ILE A 1 105 ? 7.447 -3.609 -1.447 1.00 74.69 105 ILE A C 1
ATOM 822 O O . ILE A 1 105 ? 7.849 -2.737 -2.227 1.00 74.69 105 ILE A O 1
ATOM 826 N N . VAL A 1 106 ? 8.224 -4.578 -0.965 1.00 68.75 106 VAL A N 1
ATOM 827 C CA . VAL A 1 106 ? 9.644 -4.747 -1.292 1.00 68.75 106 VAL A CA 1
ATOM 828 C C . VAL A 1 106 ? 9.819 -5.928 -2.243 1.00 68.75 106 VAL A C 1
ATOM 830 O O . VAL A 1 106 ? 9.299 -7.016 -2.015 1.00 68.75 106 VAL A O 1
ATOM 833 N N . ALA A 1 107 ? 10.562 -5.717 -3.331 1.00 65.25 107 ALA A N 1
ATOM 834 C CA . ALA A 1 107 ? 10.938 -6.795 -4.239 1.00 65.25 107 ALA A CA 1
ATOM 835 C C . ALA A 1 107 ? 12.164 -7.541 -3.691 1.00 65.25 107 ALA A C 1
ATOM 837 O O . ALA A 1 107 ? 13.245 -6.963 -3.582 1.00 65.25 107 ALA A O 1
ATOM 838 N N . ILE A 1 108 ? 12.007 -8.833 -3.400 1.00 56.84 108 ILE A N 1
ATOM 839 C CA . ILE A 1 108 ? 13.058 -9.681 -2.805 1.00 56.84 108 ILE A CA 1
ATOM 840 C C . ILE A 1 108 ? 14.157 -10.030 -3.825 1.00 56.84 108 ILE A C 1
ATOM 842 O O . ILE A 1 108 ? 15.265 -10.404 -3.463 1.00 56.84 108 ILE A O 1
ATOM 846 N N . SER A 1 109 ? 13.905 -9.831 -5.124 1.00 57.34 109 SER A N 1
ATOM 847 C CA . SER A 1 109 ? 14.918 -10.026 -6.170 1.00 57.34 109 SER A CA 1
ATOM 848 C C . SER A 1 109 ? 15.981 -8.923 -6.217 1.00 57.34 109 SER A C 1
ATOM 850 O O . SER A 1 109 ? 16.897 -9.011 -7.034 1.00 57.34 109 SER A O 1
ATOM 852 N N . LYS A 1 110 ? 15.850 -7.870 -5.401 1.00 57.97 110 LYS A N 1
ATOM 853 C CA . LYS A 1 110 ? 16.874 -6.836 -5.240 1.00 57.97 110 LYS A CA 1
ATOM 854 C C . LYS A 1 110 ? 18.079 -7.452 -4.533 1.00 57.97 110 LYS A C 1
ATOM 856 O O . LYS A 1 110 ? 17.898 -8.138 -3.536 1.00 57.97 110 LYS A O 1
ATOM 861 N N . ASP A 1 111 ? 19.293 -7.188 -5.009 1.00 61.72 111 ASP A N 1
ATOM 862 C CA . ASP A 1 111 ? 20.493 -7.835 -4.456 1.00 61.72 111 ASP A CA 1
ATOM 863 C C . ASP A 1 111 ? 20.660 -7.574 -2.948 1.00 61.72 111 ASP A C 1
ATOM 865 O O . ASP A 1 111 ? 20.955 -8.499 -2.201 1.00 61.72 111 ASP A O 1
ATOM 869 N N . SER A 1 112 ? 20.284 -6.382 -2.465 1.00 60.56 112 SER A N 1
ATOM 870 C CA . SER A 1 112 ? 20.260 -6.075 -1.025 1.00 60.56 112 SER A CA 1
ATOM 871 C C . SER A 1 112 ? 19.264 -6.924 -0.220 1.00 60.56 112 SER A C 1
ATOM 873 O O . SER A 1 112 ? 19.473 -7.168 0.963 1.00 60.56 112 SER A O 1
ATOM 875 N N . ALA A 1 113 ? 18.160 -7.359 -0.836 1.00 57.84 113 ALA A N 1
ATOM 876 C CA . ALA A 1 113 ? 17.152 -8.200 -0.192 1.00 57.84 113 ALA A CA 1
ATOM 877 C C . ALA A 1 113 ? 17.515 -9.691 -0.248 1.00 57.84 113 ALA A C 1
ATOM 879 O O . ALA A 1 113 ? 16.967 -10.468 0.530 1.00 57.84 113 ALA A O 1
ATOM 880 N N . LYS A 1 114 ? 18.432 -10.087 -1.145 1.00 62.50 114 LYS A N 1
ATOM 881 C CA . LYS A 1 114 ? 19.002 -11.442 -1.177 1.00 62.50 114 LYS A CA 1
ATOM 882 C C . LYS A 1 114 ? 19.993 -11.668 -0.037 1.00 62.50 114 LYS A C 1
ATOM 884 O O . LYS A 1 114 ? 20.082 -12.787 0.451 1.00 62.50 114 LYS A O 1
ATOM 889 N N . GLU A 1 115 ? 20.731 -10.629 0.353 1.00 69.38 115 GLU A N 1
ATOM 890 C CA . GLU A 1 115 ? 21.693 -10.690 1.459 1.00 69.38 115 GLU A CA 1
ATOM 891 C C . GLU A 1 115 ? 20.989 -10.648 2.819 1.00 69.38 115 GLU A C 1
ATOM 893 O O . GLU A 1 115 ? 21.137 -11.570 3.617 1.00 69.38 115 GLU A O 1
ATOM 898 N N . ASP A 1 116 ? 20.185 -9.610 3.069 1.00 66.69 116 ASP A N 1
ATOM 899 C CA . ASP A 1 116 ? 19.337 -9.524 4.257 1.00 66.69 116 ASP A CA 1
ATOM 900 C C . ASP A 1 116 ? 18.049 -8.728 3.953 1.00 66.69 116 ASP A C 1
ATOM 902 O O . ASP A 1 116 ? 18.087 -7.498 3.797 1.00 66.69 116 ASP A O 1
ATOM 906 N N . PRO A 1 117 ? 16.880 -9.394 3.905 1.00 63.53 117 PRO A N 1
ATOM 907 C CA . PRO A 1 117 ? 15.593 -8.740 3.698 1.00 63.53 117 PRO A CA 1
ATOM 908 C C . PRO A 1 117 ? 15.295 -7.657 4.743 1.00 63.53 117 PRO A C 1
ATOM 910 O O . PRO A 1 117 ? 14.699 -6.630 4.407 1.00 63.53 117 PRO A O 1
ATOM 913 N N . TYR A 1 118 ? 15.728 -7.849 5.994 1.00 65.88 118 TYR A N 1
ATOM 914 C CA . TYR A 1 118 ? 15.451 -6.918 7.087 1.00 65.88 118 TYR A CA 1
ATOM 915 C C . TYR A 1 118 ? 16.309 -5.660 7.005 1.00 65.88 118 TYR A C 1
ATOM 917 O O . TYR A 1 118 ? 15.800 -4.573 7.273 1.00 65.88 118 TYR A O 1
ATOM 925 N N . SER A 1 119 ? 17.566 -5.759 6.569 1.00 67.31 119 SER A N 1
ATOM 926 C CA . SER A 1 119 ? 18.387 -4.582 6.260 1.00 67.31 119 SER A CA 1
ATOM 927 C C . SER A 1 119 ? 17.775 -3.740 5.139 1.00 67.31 119 SER A C 1
ATOM 929 O O . SER A 1 119 ? 17.727 -2.512 5.241 1.00 67.31 119 SER A O 1
ATOM 931 N N . THR A 1 120 ? 17.234 -4.395 4.103 1.00 62.25 120 THR A N 1
ATOM 932 C CA . THR A 1 120 ? 16.551 -3.710 3.003 1.00 62.25 120 THR A CA 1
ATOM 933 C C . THR A 1 120 ? 15.307 -3.000 3.514 1.00 62.25 120 THR A C 1
ATOM 935 O O . THR A 1 120 ? 15.106 -1.843 3.164 1.00 62.25 120 THR A O 1
ATOM 938 N N . LEU A 1 121 ? 14.515 -3.645 4.375 1.00 62.75 121 LEU A N 1
ATOM 939 C CA . LEU A 1 121 ? 13.384 -3.006 5.048 1.00 62.75 121 LEU A CA 1
ATOM 940 C C . LEU A 1 121 ? 13.853 -1.809 5.887 1.00 62.75 121 LEU A C 1
ATOM 942 O O . LEU A 1 121 ? 13.362 -0.704 5.699 1.00 62.75 121 LEU A O 1
ATOM 946 N N . LYS A 1 122 ? 14.871 -1.976 6.735 1.00 63.25 122 LYS A N 1
ATOM 947 C CA . LYS A 1 122 ? 15.383 -0.927 7.632 1.00 63.25 122 LYS A CA 1
ATOM 948 C C . LYS A 1 122 ? 15.862 0.330 6.897 1.00 63.25 122 LYS A C 1
ATOM 950 O O . LYS A 1 122 ? 15.656 1.434 7.389 1.00 63.25 122 LYS A O 1
ATOM 955 N N . LEU A 1 123 ? 16.450 0.166 5.712 1.00 57.91 123 LEU A N 1
ATOM 956 C CA . LEU A 1 123 ? 16.852 1.263 4.821 1.00 57.91 123 LEU A CA 1
ATOM 957 C C . LEU A 1 123 ? 15.674 2.130 4.359 1.00 57.91 123 LEU A C 1
ATOM 959 O O . LEU A 1 123 ? 15.863 3.311 4.079 1.00 57.91 123 LEU A O 1
ATOM 963 N N . TYR A 1 124 ? 14.476 1.553 4.282 1.00 52.97 124 TYR A N 1
ATOM 964 C CA . TYR A 1 124 ? 13.259 2.277 3.932 1.00 52.97 124 TYR A CA 1
ATOM 965 C C . TYR A 1 124 ? 12.391 2.663 5.145 1.00 52.97 124 TYR A C 1
ATOM 967 O O . TYR A 1 124 ? 11.536 3.531 5.010 1.00 52.97 124 TYR A O 1
ATOM 975 N N . LEU A 1 125 ? 12.630 2.067 6.318 1.00 48.84 125 LEU A N 1
ATOM 976 C CA . LEU A 1 125 ? 11.869 2.251 7.564 1.00 48.84 125 LEU A CA 1
ATOM 977 C C . LEU A 1 125 ? 12.357 3.413 8.450 1.00 48.84 125 LEU A C 1
ATOM 979 O O . LEU A 1 125 ? 12.053 3.453 9.640 1.00 48.84 125 LEU A O 1
ATOM 983 N N . THR A 1 126 ? 13.117 4.378 7.930 1.00 44.12 126 THR A N 1
ATOM 984 C CA . THR A 1 126 ? 13.593 5.512 8.746 1.00 44.12 126 THR A CA 1
ATOM 985 C C . THR A 1 126 ? 12.485 6.453 9.233 1.00 44.12 126 THR A C 1
ATOM 987 O O . THR A 1 126 ? 12.780 7.343 10.022 1.00 44.12 126 THR A O 1
ATOM 990 N N . ASN A 1 127 ? 11.219 6.233 8.864 1.00 36.94 127 ASN A N 1
ATOM 991 C CA . ASN A 1 127 ? 10.059 6.831 9.522 1.00 36.94 127 ASN A CA 1
ATOM 992 C C . ASN A 1 127 ? 8.889 5.829 9.542 1.00 36.94 127 ASN A C 1
ATOM 994 O O . ASN A 1 127 ? 8.451 5.399 8.483 1.00 36.94 127 ASN A O 1
ATOM 998 N N . ILE A 1 128 ? 8.363 5.552 10.741 1.00 33.56 128 ILE A N 1
ATOM 999 C CA . ILE A 1 128 ? 7.067 4.906 11.048 1.00 33.56 128 ILE A CA 1
ATOM 1000 C C . ILE A 1 128 ? 7.037 3.366 11.123 1.00 33.56 128 ILE A C 1
ATOM 1002 O O . ILE A 1 128 ? 7.564 2.624 10.298 1.00 33.56 128 ILE A O 1
ATOM 1006 N N . SER A 1 129 ? 6.397 2.907 12.202 1.00 34.00 129 SER A N 1
ATOM 1007 C CA . SER A 1 129 ? 6.132 1.527 12.606 1.00 34.00 129 SER A CA 1
ATOM 1008 C C . SER A 1 129 ? 5.291 0.788 11.558 1.00 34.00 129 SER A C 1
ATOM 1010 O O . SER A 1 129 ? 4.152 1.166 11.303 1.00 34.00 129 SER A O 1
ATOM 1012 N N . LEU A 1 130 ? 5.826 -0.289 10.979 1.00 37.09 130 LEU A N 1
ATOM 1013 C CA . LEU A 1 130 ? 5.243 -0.975 9.822 1.00 37.09 130 LEU A CA 1
ATOM 1014 C C . LEU A 1 130 ? 5.050 -2.480 10.076 1.00 37.09 130 LEU A C 1
ATOM 1016 O O . LEU A 1 130 ? 5.960 -3.158 10.556 1.00 37.09 130 LEU A O 1
ATOM 1020 N N . ILE A 1 131 ? 3.867 -3.009 9.730 1.00 37.31 131 ILE A N 1
ATOM 1021 C CA . ILE A 1 131 ? 3.602 -4.455 9.646 1.00 37.31 131 ILE A CA 1
ATOM 1022 C C . ILE A 1 131 ? 4.124 -4.960 8.293 1.00 37.31 131 ILE A C 1
ATOM 1024 O O . ILE A 1 131 ? 3.707 -4.486 7.238 1.00 37.31 131 ILE A O 1
ATOM 1028 N N . ASN A 1 132 ? 5.020 -5.950 8.322 1.00 38.50 132 ASN A N 1
ATOM 1029 C CA . ASN A 1 132 ? 5.660 -6.509 7.131 1.00 38.50 132 ASN A CA 1
ATOM 1030 C C . ASN A 1 132 ? 4.872 -7.702 6.574 1.00 38.50 132 ASN A C 1
ATOM 1032 O O . ASN A 1 132 ? 4.740 -8.720 7.251 1.00 38.50 132 ASN A O 1
ATOM 1036 N N . TYR A 1 133 ? 4.436 -7.621 5.313 1.00 38.12 133 TYR A N 1
ATOM 1037 C CA . TYR A 1 133 ? 3.977 -8.785 4.550 1.00 38.12 133 TYR A CA 1
ATOM 1038 C C . TYR A 1 133 ? 4.838 -8.987 3.299 1.00 38.12 133 TYR A C 1
ATOM 1040 O O . TYR A 1 133 ? 4.915 -8.130 2.420 1.00 38.12 133 TYR A O 1
ATOM 1048 N N . LEU A 1 134 ? 5.476 -10.158 3.226 1.00 33.84 134 LEU A N 1
ATOM 1049 C CA . LEU A 1 134 ? 6.179 -10.672 2.051 1.00 33.84 134 LEU A CA 1
ATOM 1050 C C . LEU A 1 134 ? 5.145 -11.321 1.122 1.00 33.84 134 LEU A C 1
ATOM 1052 O O . LEU A 1 134 ? 4.546 -12.331 1.483 1.00 33.84 134 LEU A O 1
ATOM 1056 N N . ILE A 1 135 ? 4.934 -10.757 -0.067 1.00 31.33 135 ILE A N 1
ATOM 1057 C CA . ILE A 1 135 ? 4.126 -11.392 -1.118 1.00 31.33 135 ILE A CA 1
ATOM 1058 C C . ILE A 1 135 ? 5.074 -11.813 -2.243 1.00 31.33 135 ILE A C 1
ATOM 1060 O O . ILE A 1 135 ? 5.682 -10.963 -2.899 1.00 31.33 135 ILE A O 1
ATOM 1064 N N . TRP A 1 136 ? 5.207 -13.126 -2.438 1.00 27.50 136 TRP A N 1
ATOM 1065 C CA . TRP A 1 136 ? 5.903 -13.744 -3.571 1.00 27.50 136 TRP A CA 1
ATOM 1066 C C . TRP A 1 136 ? 4.892 -14.024 -4.706 1.00 27.50 136 TRP A C 1
ATOM 1068 O O . TRP A 1 136 ? 3.718 -14.236 -4.394 1.00 27.50 136 TRP A O 1
ATOM 1078 N N . PRO A 1 137 ? 5.290 -13.976 -5.994 1.00 33.75 137 PRO A N 1
ATOM 1079 C CA . PRO A 1 137 ? 4.462 -14.451 -7.109 1.00 33.75 137 PRO A CA 1
ATOM 1080 C C . PRO A 1 137 ? 4.113 -15.942 -7.035 1.00 33.75 137 PRO A C 1
ATOM 1082 O O . PRO A 1 137 ? 4.938 -16.723 -6.512 1.00 33.75 137 PRO A O 1
#

Radius of gyration: 21.71 Å; chains: 1; bounding box: 40×34×74 Å